Protein AF-A0A3S1C0T7-F1 (afdb_monomer)

Structure (mmCIF, N/CA/C/O backbone):
data_AF-A0A3S1C0T7-F1
#
_entry.id   AF-A0A3S1C0T7-F1
#
loop_
_atom_site.group_PDB
_atom_site.id
_atom_site.type_symbol
_atom_site.label_atom_id
_atom_site.label_alt_id
_atom_site.label_comp_id
_atom_site.label_asym_id
_atom_site.label_entity_id
_atom_site.label_seq_id
_atom_site.pdbx_PDB_ins_code
_atom_site.Cartn_x
_atom_site.Cartn_y
_atom_site.Cartn_z
_atom_site.occupancy
_atom_site.B_iso_or_equiv
_atom_site.auth_seq_id
_atom_site.auth_comp_id
_atom_site.auth_asym_id
_atom_site.auth_atom_id
_atom_site.pdbx_PDB_model_num
ATOM 1 N N . MET A 1 1 ? 44.130 -33.168 -12.718 1.00 41.44 1 MET A N 1
ATOM 2 C CA . MET A 1 1 ? 43.852 -31.751 -13.040 1.00 41.44 1 MET A CA 1
ATOM 3 C C . MET A 1 1 ? 42.397 -31.492 -12.692 1.00 41.44 1 MET A C 1
ATOM 5 O O . MET A 1 1 ? 41.517 -31.978 -13.387 1.00 41.44 1 MET A O 1
ATOM 9 N N . GLY A 1 2 ? 42.164 -30.914 -11.511 1.00 39.53 2 GLY A N 1
ATOM 10 C CA . GLY A 1 2 ? 40.842 -30.809 -10.890 1.00 39.53 2 GLY A CA 1
ATOM 11 C C . GLY A 1 2 ? 40.042 -29.630 -11.431 1.00 39.53 2 GLY A C 1
ATOM 12 O O . GLY A 1 2 ? 40.591 -28.553 -11.646 1.00 39.53 2 GLY A O 1
ATOM 13 N N . ALA A 1 3 ? 38.751 -29.868 -11.654 1.00 49.59 3 ALA A N 1
ATOM 14 C CA . ALA A 1 3 ? 37.772 -28.888 -12.090 1.00 49.59 3 ALA A CA 1
ATOM 15 C C . ALA A 1 3 ? 37.745 -27.674 -11.150 1.00 49.59 3 ALA A C 1
ATOM 17 O O . ALA A 1 3 ? 37.475 -27.807 -9.956 1.00 49.59 3 ALA A O 1
ATOM 18 N N . THR A 1 4 ? 37.997 -26.485 -11.693 1.00 49.28 4 THR A N 1
ATOM 19 C CA . THR A 1 4 ? 37.755 -25.222 -11.002 1.00 49.28 4 THR A CA 1
ATOM 20 C C . THR A 1 4 ? 36.251 -25.023 -10.858 1.00 49.28 4 THR A C 1
ATOM 22 O O . THR A 1 4 ? 35.506 -24.779 -11.807 1.00 49.28 4 THR A O 1
ATOM 25 N N . THR A 1 5 ? 35.807 -25.200 -9.623 1.00 51.31 5 THR A N 1
ATOM 26 C CA . THR A 1 5 ? 34.451 -25.034 -9.124 1.00 51.31 5 THR A CA 1
ATOM 27 C C . THR A 1 5 ? 33.877 -23.691 -9.580 1.00 51.31 5 THR A C 1
ATOM 29 O O . THR A 1 5 ? 34.398 -22.635 -9.226 1.00 51.31 5 THR A O 1
ATOM 32 N N . ARG A 1 6 ? 32.781 -23.717 -10.355 1.00 48.41 6 ARG A N 1
ATOM 33 C CA . ARG A 1 6 ? 31.934 -22.540 -10.614 1.00 48.41 6 ARG A CA 1
ATOM 34 C C . ARG A 1 6 ? 31.571 -21.925 -9.263 1.00 48.41 6 ARG A C 1
ATOM 36 O O . ARG A 1 6 ? 30.810 -22.529 -8.506 1.00 48.41 6 ARG A O 1
ATOM 43 N N . ASN A 1 7 ? 32.113 -20.747 -8.975 1.00 44.91 7 ASN A N 1
ATOM 44 C CA . ASN A 1 7 ? 31.736 -19.955 -7.815 1.00 44.91 7 ASN A CA 1
ATOM 45 C C . ASN A 1 7 ? 30.263 -19.560 -7.996 1.00 44.91 7 ASN A C 1
ATOM 47 O O . ASN A 1 7 ? 29.932 -18.652 -8.757 1.00 44.91 7 ASN A O 1
ATOM 51 N N . ARG A 1 8 ? 29.350 -20.336 -7.402 1.00 53.31 8 ARG A N 1
ATOM 52 C CA . ARG A 1 8 ? 27.945 -19.951 -7.293 1.00 53.31 8 ARG A CA 1
ATOM 53 C C . ARG A 1 8 ? 27.934 -18.801 -6.300 1.00 53.31 8 ARG A C 1
ATOM 55 O O . ARG A 1 8 ? 27.983 -19.056 -5.100 1.00 53.31 8 ARG A O 1
ATOM 62 N N . ASN A 1 9 ? 27.912 -17.565 -6.802 1.00 50.72 9 ASN A N 1
ATOM 63 C CA . ASN A 1 9 ? 27.577 -16.402 -5.989 1.00 50.72 9 ASN A CA 1
ATOM 64 C C . ASN A 1 9 ? 26.332 -16.777 -5.178 1.00 50.72 9 ASN A C 1
ATOM 66 O O . ASN A 1 9 ? 25.283 -17.095 -5.749 1.00 50.72 9 ASN A O 1
ATOM 70 N N . LYS A 1 10 ? 26.496 -16.874 -3.856 1.00 51.31 10 LYS A N 1
ATOM 71 C CA . LYS A 1 10 ? 25.383 -17.059 -2.934 1.00 51.31 10 LYS A CA 1
ATOM 72 C C . LYS A 1 10 ? 24.453 -15.877 -3.178 1.00 51.31 10 LYS A C 1
ATOM 74 O O . LYS A 1 10 ? 24.873 -14.742 -3.001 1.00 51.31 10 LYS A O 1
ATOM 79 N N . LYS A 1 11 ? 23.245 -16.154 -3.664 1.00 43.88 11 LYS A N 1
ATOM 80 C CA . LYS A 1 11 ? 22.201 -15.142 -3.799 1.00 43.88 11 LYS A CA 1
ATOM 81 C C . LYS A 1 11 ? 21.856 -14.668 -2.392 1.00 43.88 11 LYS A C 1
ATOM 83 O O . LYS A 1 11 ? 21.352 -15.470 -1.604 1.00 43.88 11 LYS A O 1
ATOM 88 N N . ASP A 1 12 ? 22.168 -13.420 -2.075 1.00 51.91 12 ASP A N 1
ATOM 89 C CA . ASP A 1 12 ? 21.721 -12.799 -0.831 1.00 51.91 12 ASP A CA 1
ATOM 90 C C . ASP A 1 12 ? 20.208 -12.526 -0.896 1.00 51.91 12 ASP A C 1
ATOM 92 O O . ASP A 1 12 ? 19.594 -12.515 -1.971 1.00 51.91 12 ASP A O 1
ATOM 96 N N . ILE A 1 13 ? 19.575 -12.323 0.265 1.00 52.06 13 ILE A N 1
ATOM 97 C CA . ILE A 1 13 ? 18.184 -11.855 0.337 1.00 52.06 13 ILE A CA 1
ATOM 98 C C . ILE A 1 13 ? 18.101 -10.536 -0.450 1.00 52.06 13 ILE A C 1
ATOM 100 O O . ILE A 1 13 ? 18.699 -9.541 -0.052 1.00 52.06 13 ILE A O 1
ATOM 104 N N . GLY A 1 14 ? 17.394 -10.549 -1.586 1.00 51.81 14 GLY A N 1
ATOM 105 C CA . GLY A 1 14 ? 17.320 -9.420 -2.526 1.00 51.81 14 GLY A CA 1
ATOM 106 C C . GLY A 1 14 ? 17.697 -9.747 -3.979 1.00 51.81 14 GLY A C 1
ATOM 107 O O . GLY A 1 14 ? 17.409 -8.947 -4.862 1.00 51.81 14 GLY A O 1
ATOM 108 N N . ASP A 1 15 ? 18.254 -10.929 -4.262 1.00 50.12 15 ASP A N 1
ATOM 109 C CA . ASP A 1 15 ? 18.688 -11.329 -5.620 1.00 50.12 15 ASP A CA 1
ATOM 110 C C . ASP A 1 15 ? 17.591 -11.981 -6.494 1.00 50.12 15 ASP A C 1
ATOM 112 O O . ASP A 1 15 ? 17.866 -12.660 -7.490 1.00 50.12 15 ASP A O 1
ATOM 116 N N . ALA A 1 16 ? 16.321 -11.791 -6.137 1.00 50.84 16 ALA A N 1
ATOM 117 C CA . ALA A 1 16 ? 15.180 -12.221 -6.937 1.00 50.84 16 ALA A CA 1
ATOM 118 C C . ALA A 1 16 ? 14.274 -11.021 -7.231 1.00 50.84 16 ALA A C 1
ATOM 120 O O . ALA A 1 16 ? 13.273 -10.804 -6.556 1.00 50.84 16 ALA A O 1
ATOM 121 N N . THR A 1 17 ? 14.594 -10.248 -8.268 1.00 57.75 17 THR A N 1
ATOM 122 C CA . THR A 1 17 ? 13.714 -9.192 -8.801 1.00 57.75 17 THR A CA 1
ATOM 123 C C . THR A 1 17 ? 12.601 -9.779 -9.679 1.00 57.75 17 THR A C 1
ATOM 125 O O . THR A 1 17 ? 12.308 -9.275 -10.757 1.00 57.75 17 THR A O 1
ATOM 128 N N . SER A 1 18 ? 11.977 -10.877 -9.245 1.00 60.59 18 SER A N 1
ATOM 129 C CA . SER A 1 18 ? 10.792 -11.417 -9.914 1.00 60.59 18 SER A CA 1
ATOM 130 C C . SER A 1 18 ? 9.556 -10.886 -9.204 1.00 60.59 18 SER A C 1
ATOM 132 O O . SER A 1 18 ? 9.049 -11.519 -8.279 1.00 60.59 18 SER A O 1
ATOM 134 N N . ILE A 1 19 ? 9.075 -9.717 -9.622 1.00 68.19 19 ILE A N 1
ATOM 135 C CA . ILE A 1 19 ? 7.745 -9.254 -9.221 1.00 68.19 19 ILE A CA 1
ATOM 136 C C . ILE A 1 19 ? 6.713 -9.842 -10.186 1.00 68.19 19 ILE A C 1
ATOM 138 O O . ILE A 1 19 ? 6.943 -9.904 -11.393 1.00 68.19 19 ILE A O 1
ATOM 142 N N . THR A 1 20 ? 5.578 -10.298 -9.663 1.00 72.62 20 THR A N 1
ATOM 143 C CA . THR A 1 20 ? 4.450 -10.705 -10.509 1.00 72.62 20 THR A CA 1
ATOM 144 C C . THR A 1 20 ? 3.550 -9.497 -10.698 1.00 72.62 20 THR A C 1
ATOM 146 O O . THR A 1 20 ? 2.997 -8.987 -9.727 1.00 72.62 20 THR A O 1
ATOM 149 N N . ILE A 1 21 ? 3.424 -9.034 -11.939 1.00 78.94 21 ILE A N 1
ATOM 150 C CA . ILE A 1 21 ? 2.563 -7.903 -12.289 1.00 78.94 21 ILE A CA 1
ATOM 151 C C . ILE A 1 21 ? 1.209 -8.476 -12.734 1.00 78.94 21 ILE A C 1
ATOM 153 O O . ILE A 1 21 ? 1.189 -9.349 -13.607 1.00 78.94 21 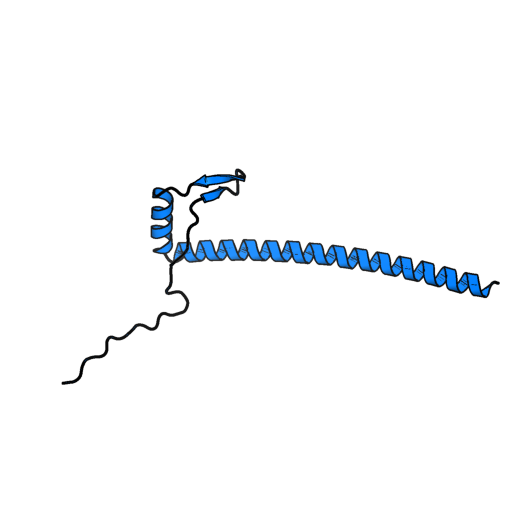ILE A O 1
ATOM 157 N N . PRO A 1 22 ? 0.083 -8.057 -12.130 1.00 83.06 22 PRO A N 1
ATOM 158 C CA . PRO A 1 22 ? -1.237 -8.519 -12.546 1.00 83.06 22 PRO A CA 1
ATOM 159 C C . PRO A 1 22 ? -1.563 -8.016 -13.959 1.00 83.06 22 PRO A C 1
ATOM 161 O O . PRO A 1 22 ? -0.989 -7.040 -14.429 1.00 83.06 22 PRO A O 1
ATOM 164 N N . ARG A 1 23 ? -2.505 -8.672 -14.646 1.00 85.31 23 ARG A N 1
ATOM 165 C CA . ARG A 1 23 ? -2.951 -8.229 -15.983 1.00 85.31 23 ARG A CA 1
ATOM 166 C C . ARG A 1 23 ? -3.742 -6.923 -15.947 1.00 85.31 23 ARG A C 1
ATOM 168 O O . ARG A 1 23 ? -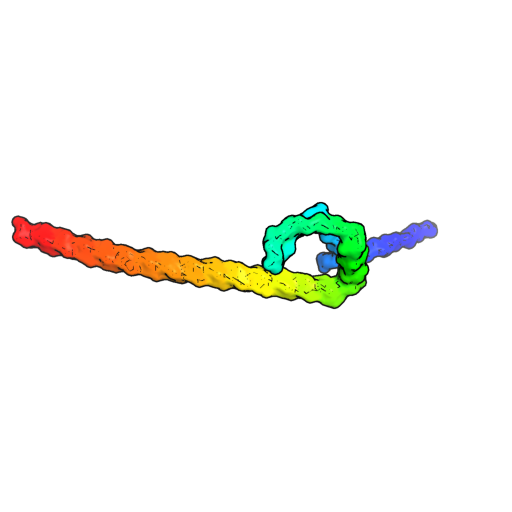3.787 -6.213 -16.940 1.00 85.31 23 ARG A O 1
ATOM 175 N N . GLU A 1 24 ? -4.340 -6.611 -14.806 1.00 91.44 24 GLU A N 1
ATOM 176 C CA . GLU A 1 24 ? -5.101 -5.391 -14.567 1.00 91.44 24 GLU A CA 1
ATOM 177 C C . GLU A 1 24 ? -4.728 -4.842 -13.191 1.00 91.44 24 GLU A C 1
ATOM 179 O O . GLU A 1 24 ? -4.474 -5.611 -12.258 1.00 91.44 24 GLU A O 1
ATOM 184 N N . TYR A 1 25 ? -4.721 -3.522 -13.053 1.00 86.88 25 TYR A N 1
ATOM 185 C CA . TYR A 1 25 ? -4.593 -2.841 -11.770 1.00 86.88 25 TYR A CA 1
ATOM 186 C C . TYR A 1 25 ? -5.762 -1.883 -11.574 1.00 86.88 25 TYR A C 1
ATOM 188 O O . TYR A 1 25 ? -6.388 -1.442 -12.534 1.00 86.88 25 TYR A O 1
ATOM 196 N N . GLN A 1 26 ? -6.073 -1.576 -10.319 1.00 89.38 26 GLN A N 1
ATOM 197 C CA . GLN A 1 26 ? -7.017 -0.516 -10.005 1.00 89.38 26 GLN A CA 1
ATOM 198 C C . GLN A 1 26 ? -6.247 0.797 -9.896 1.00 89.38 26 GLN A C 1
ATOM 200 O O . GLN A 1 26 ? -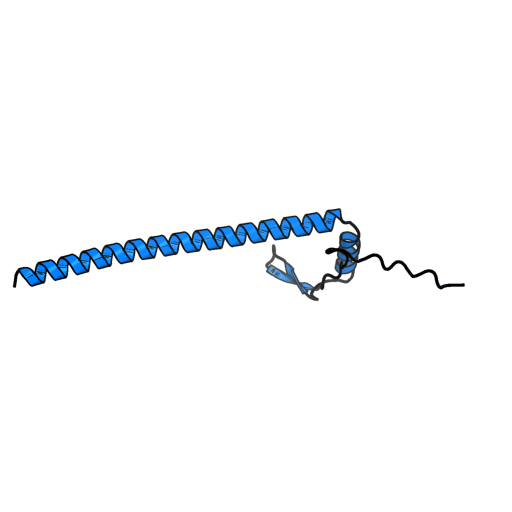5.322 0.902 -9.088 1.00 89.38 26 GLN A O 1
ATOM 205 N N . ASP A 1 27 ? -6.613 1.783 -10.706 1.00 83.62 27 ASP A N 1
ATOM 206 C CA . ASP A 1 27 ? -6.111 3.139 -10.546 1.00 83.62 27 ASP A CA 1
ATOM 207 C C . ASP A 1 27 ? -6.626 3.692 -9.216 1.00 83.62 27 ASP A C 1
ATOM 209 O O . ASP A 1 27 ? -7.829 3.728 -8.960 1.00 83.62 27 ASP A O 1
ATOM 213 N N . TRP A 1 28 ? -5.713 4.087 -8.333 1.00 78.25 28 TRP A N 1
ATOM 214 C CA . TRP A 1 28 ? -6.081 4.575 -7.007 1.00 78.25 28 TRP A CA 1
ATOM 215 C C . TRP A 1 28 ? -6.725 5.970 -7.040 1.00 78.25 28 TRP A C 1
ATOM 217 O O . TRP A 1 28 ? -7.438 6.338 -6.110 1.00 78.25 28 TRP A O 1
ATOM 227 N N . ILE A 1 29 ? -6.484 6.751 -8.096 1.00 82.50 29 ILE A N 1
ATOM 228 C CA . ILE A 1 29 ? 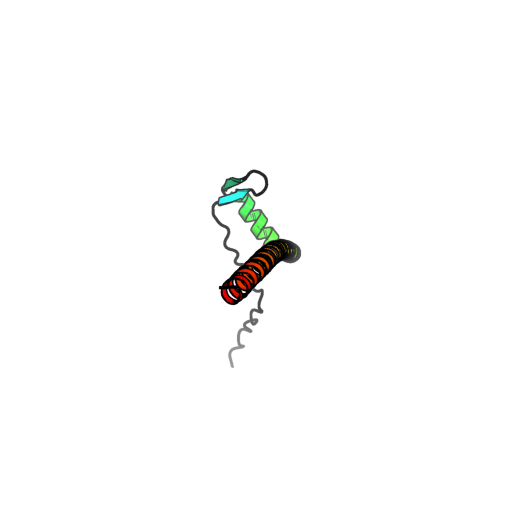-7.02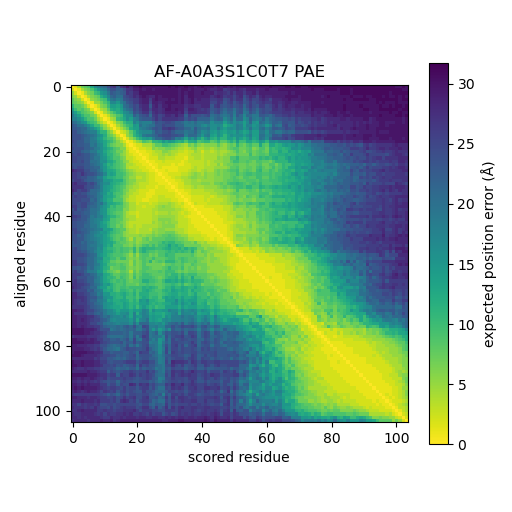4 8.102 -8.272 1.00 82.50 29 ILE A CA 1
ATOM 229 C C . ILE A 1 29 ? -8.435 8.029 -8.857 1.00 82.50 29 ILE A C 1
ATOM 231 O O . ILE A 1 29 ? -9.336 8.700 -8.359 1.00 82.50 29 ILE A O 1
ATOM 235 N N . THR A 1 30 ? -8.639 7.226 -9.905 1.00 88.50 30 THR A N 1
ATOM 236 C CA . THR A 1 30 ? -9.932 7.160 -10.615 1.00 88.50 30 THR A CA 1
ATOM 237 C C . THR A 1 30 ? -10.823 6.006 -10.155 1.00 88.50 30 THR A C 1
ATOM 239 O O . THR A 1 30 ? -12.029 6.024 -10.390 1.00 88.50 30 THR A O 1
ATOM 242 N N . GLY A 1 31 ? -10.257 4.999 -9.486 1.00 88.31 31 GLY A N 1
ATOM 243 C CA . GLY A 1 31 ? -10.950 3.780 -9.070 1.00 88.31 31 GLY A CA 1
ATOM 244 C C . GLY A 1 31 ? -11.192 2.778 -10.203 1.00 88.31 31 GLY A C 1
ATOM 245 O O . GLY A 1 31 ? -11.728 1.697 -9.941 1.00 88.31 31 GLY A O 1
ATOM 246 N N . GLU A 1 32 ? -10.805 3.107 -11.436 1.00 92.81 32 GLU A N 1
ATOM 247 C CA . GLU A 1 32 ? -11.035 2.282 -12.619 1.00 92.81 32 GLU A CA 1
ATOM 248 C C . GLU A 1 32 ? -10.066 1.100 -12.690 1.00 92.81 32 GLU A C 1
ATOM 250 O O . GLU A 1 32 ? -8.922 1.172 -12.240 1.00 92.81 32 GLU A O 1
ATOM 255 N N . LYS A 1 33 ? -10.519 -0.004 -13.291 1.00 92.06 33 LYS A N 1
ATOM 256 C CA . LYS A 1 33 ? -9.631 -1.111 -13.648 1.00 92.06 33 LYS A CA 1
ATOM 257 C C . LYS A 1 33 ? -8.964 -0.806 -14.979 1.00 92.06 33 LYS A C 1
ATOM 259 O O . LYS A 1 33 ? -9.643 -0.660 -15.992 1.00 92.06 33 LYS A O 1
ATOM 264 N N . ILE A 1 34 ? -7.642 -0.747 -14.964 1.00 91.25 34 ILE A N 1
ATOM 265 C CA . ILE A 1 34 ? -6.820 -0.466 -16.133 1.00 91.25 34 ILE A CA 1
ATOM 266 C C . ILE A 1 34 ? -6.017 -1.718 -16.475 1.00 91.25 34 ILE A C 1
ATOM 268 O O . ILE A 1 34 ? -5.367 -2.319 -15.617 1.00 91.25 34 ILE A O 1
ATOM 272 N N . GLU A 1 35 ? -6.055 -2.107 -17.746 1.00 92.56 35 GLU A N 1
ATOM 273 C CA . GLU A 1 35 ? -5.232 -3.192 -18.272 1.00 92.56 35 GLU A CA 1
ATOM 274 C C . GLU A 1 35 ? -3.753 -2.785 -18.301 1.00 92.56 35 GLU A C 1
ATOM 276 O O . GLU A 1 35 ? -3.378 -1.699 -18.756 1.00 92.56 35 GLU A O 1
ATOM 281 N N . VAL A 1 36 ? -2.890 -3.685 -17.838 1.00 88.38 36 VAL A N 1
ATOM 282 C CA . VAL A 1 36 ? -1.443 -3.499 -17.868 1.00 88.38 36 VAL A CA 1
ATOM 283 C C . VAL A 1 36 ? -0.941 -3.719 -19.292 1.00 88.38 36 VAL A C 1
ATOM 285 O O . VAL A 1 36 ? -0.772 -4.845 -19.758 1.00 88.38 36 VAL A O 1
ATOM 288 N N . ARG A 1 37 ? -0.675 -2.613 -19.989 1.00 89.62 37 ARG A N 1
ATOM 289 C CA . ARG A 1 37 ? -0.121 -2.626 -21.348 1.00 89.62 37 ARG A CA 1
ATOM 290 C C . ARG A 1 37 ? 1.355 -3.030 -21.347 1.00 89.62 37 ARG A C 1
ATOM 292 O O . ARG A 1 37 ? 2.087 -2.762 -20.395 1.00 89.62 37 ARG A O 1
ATOM 299 N N . ASN A 1 38 ? 1.823 -3.587 -22.464 1.00 85.38 38 ASN A N 1
ATOM 300 C CA . ASN A 1 38 ? 3.224 -3.998 -22.641 1.00 85.38 38 ASN A CA 1
ATOM 301 C C . ASN A 1 38 ? 4.234 -2.863 -22.395 1.00 85.38 38 ASN A C 1
ATOM 303 O O . ASN A 1 38 ? 5.313 -3.100 -21.859 1.00 85.38 38 ASN A O 1
ATOM 307 N N . GLU A 1 39 ? 3.876 -1.628 -22.742 1.00 85.06 39 GLU A N 1
ATOM 308 C CA . GLU A 1 39 ? 4.691 -0.432 -22.493 1.00 85.06 39 GLU A CA 1
ATOM 309 C C . GLU A 1 39 ? 4.931 -0.209 -20.993 1.00 85.06 39 GLU A C 1
ATOM 311 O O . GLU A 1 39 ? 6.047 0.087 -20.569 1.00 85.06 39 GLU A O 1
ATOM 316 N N . LEU A 1 40 ? 3.898 -0.424 -20.174 1.00 79.88 40 LEU A N 1
ATOM 317 C CA . LEU A 1 40 ? 3.981 -0.301 -18.722 1.00 79.88 40 LEU A CA 1
ATOM 318 C C . LEU A 1 40 ? 4.860 -1.403 -18.123 1.00 79.88 40 LEU A C 1
ATOM 320 O O . LEU A 1 40 ? 5.678 -1.129 -17.248 1.00 79.88 40 LEU A O 1
ATOM 324 N N . LEU A 1 41 ? 4.758 -2.632 -18.640 1.00 80.94 41 LEU A N 1
ATOM 325 C CA . LEU A 1 41 ? 5.634 -3.738 -18.239 1.00 80.94 41 LEU A CA 1
ATOM 326 C C . LEU A 1 41 ? 7.104 -3.442 -18.550 1.00 80.94 41 LEU A C 1
ATOM 328 O O . LEU A 1 41 ? 7.972 -3.725 -17.724 1.00 80.94 41 LEU A O 1
ATOM 332 N N . LEU A 1 42 ? 7.390 -2.859 -19.718 1.00 80.75 42 LEU A N 1
ATOM 333 C CA . LEU A 1 42 ? 8.747 -2.469 -20.096 1.00 80.75 42 LEU A CA 1
ATOM 334 C C . LEU A 1 42 ? 9.300 -1.410 -19.136 1.00 80.75 42 LEU A C 1
ATOM 336 O O . LEU A 1 42 ? 10.387 -1.596 -18.593 1.00 80.75 42 LEU A O 1
ATOM 340 N N . MET A 1 43 ? 8.524 -0.359 -18.853 1.00 77.50 43 MET A N 1
ATOM 341 C CA . MET A 1 43 ? 8.913 0.685 -17.899 1.00 77.50 43 MET A CA 1
ATOM 342 C C . MET A 1 43 ? 9.169 0.125 -16.497 1.00 77.50 43 MET A C 1
ATOM 344 O O . MET A 1 43 ? 10.137 0.512 -15.843 1.00 77.50 43 MET A O 1
ATOM 348 N N . ILE A 1 44 ? 8.343 -0.818 -16.039 1.00 77.00 44 ILE A N 1
ATOM 349 C CA . ILE A 1 44 ? 8.534 -1.469 -14.741 1.00 77.00 44 ILE A CA 1
ATOM 350 C C . ILE A 1 44 ? 9.813 -2.313 -14.743 1.00 77.00 44 ILE A C 1
ATOM 352 O O . ILE A 1 44 ? 10.599 -2.218 -13.804 1.00 77.00 44 ILE A O 1
ATOM 356 N N . ASN A 1 45 ? 10.076 -3.085 -15.797 1.00 75.50 45 ASN A N 1
ATOM 357 C CA . ASN A 1 45 ? 11.305 -3.873 -15.908 1.00 75.50 45 ASN A CA 1
ATOM 358 C C . ASN A 1 45 ? 12.563 -2.990 -15.909 1.00 75.50 45 ASN A C 1
ATOM 360 O O . ASN A 1 45 ? 13.535 -3.292 -15.213 1.00 75.50 45 ASN A O 1
ATOM 364 N N . GLU A 1 46 ? 12.539 -1.868 -16.630 1.00 75.56 46 GLU A N 1
ATOM 365 C CA . GLU A 1 46 ? 13.627 -0.886 -16.613 1.00 75.56 46 GLU A CA 1
ATOM 366 C C . GLU A 1 46 ? 13.796 -0.230 -15.236 1.00 75.56 46 GLU A C 1
ATOM 368 O O . GLU A 1 46 ? 14.923 0.004 -14.785 1.00 75.56 46 GLU A O 1
ATOM 373 N N . ALA A 1 47 ? 12.688 0.043 -14.541 1.00 72.75 47 ALA A N 1
ATOM 374 C CA . ALA A 1 47 ? 12.707 0.599 -13.196 1.00 72.75 47 ALA A CA 1
ATOM 375 C C . ALA A 1 47 ? 13.266 -0.397 -12.169 1.00 72.75 47 ALA A C 1
ATOM 377 O O . ALA A 1 47 ? 14.074 -0.008 -11.329 1.00 72.75 47 ALA A O 1
ATOM 378 N N . LEU A 1 48 ? 12.923 -1.684 -12.266 1.00 69.62 48 LEU A N 1
ATOM 379 C CA . LEU A 1 48 ? 13.466 -2.744 -11.407 1.00 69.62 48 LEU A CA 1
ATOM 380 C C . LEU A 1 48 ? 14.969 -2.958 -11.610 1.00 69.62 48 LEU A C 1
ATOM 382 O O . LEU A 1 48 ? 15.676 -3.295 -10.660 1.00 69.62 48 LEU A O 1
ATOM 386 N N . GLY A 1 49 ? 15.477 -2.720 -12.824 1.00 69.06 49 GLY A N 1
ATOM 387 C CA . GLY A 1 49 ? 16.916 -2.708 -13.101 1.00 69.06 49 GLY A CA 1
ATOM 388 C C . GLY A 1 49 ? 17.665 -1.574 -12.386 1.00 69.06 49 GLY A C 1
ATOM 389 O O . GLY A 1 49 ? 18.877 -1.655 -12.178 1.00 69.06 49 GLY A O 1
ATOM 390 N N . LYS A 1 50 ? 16.953 -0.526 -11.957 1.00 73.12 50 LYS A N 1
ATOM 391 C CA . LYS A 1 50 ? 17.498 0.623 -11.228 1.00 73.12 50 LYS A CA 1
ATOM 392 C C . LYS A 1 50 ? 17.156 0.497 -9.744 1.00 73.12 50 LYS A C 1
ATOM 394 O O . LYS A 1 50 ? 16.076 0.880 -9.301 1.00 73.12 50 LYS A O 1
ATOM 399 N N . ARG A 1 51 ? 18.124 0.035 -8.942 1.00 66.75 51 ARG A N 1
ATOM 400 C CA . ARG A 1 51 ? 17.971 -0.179 -7.484 1.00 66.75 51 ARG A CA 1
ATOM 401 C C . ARG A 1 51 ? 17.292 0.986 -6.745 1.00 66.75 51 ARG A C 1
ATOM 403 O O . ARG A 1 51 ? 16.486 0.742 -5.856 1.00 66.75 51 ARG A O 1
ATOM 410 N N . GLY A 1 52 ? 17.558 2.237 -7.132 1.00 67.00 52 GLY A N 1
ATOM 411 C CA . GLY A 1 52 ? 16.933 3.419 -6.520 1.00 67.00 52 GLY A CA 1
ATOM 412 C C . GLY A 1 52 ? 15.400 3.443 -6.598 1.00 67.00 52 GLY A C 1
ATOM 413 O O . GLY A 1 52 ? 14.752 3.829 -5.629 1.00 67.00 52 GLY A O 1
ATOM 414 N N . PHE A 1 53 ? 14.802 2.973 -7.697 1.00 70.00 53 PHE A N 1
ATOM 415 C CA . PHE A 1 53 ? 13.341 2.920 -7.822 1.00 70.00 53 PHE A CA 1
ATOM 416 C C . PHE A 1 53 ? 12.726 1.789 -7.007 1.00 70.00 53 PHE A C 1
ATOM 418 O O . PHE A 1 53 ? 11.654 1.970 -6.438 1.00 70.00 53 PHE A O 1
ATOM 425 N N . VAL A 1 54 ? 13.429 0.662 -6.869 1.00 69.75 54 VAL A N 1
ATOM 426 C CA . VAL A 1 54 ? 13.015 -0.413 -5.957 1.00 69.75 54 VAL A CA 1
ATOM 427 C C . VAL A 1 54 ? 12.937 0.117 -4.525 1.00 69.75 54 VAL A C 1
ATOM 429 O O . VAL A 1 54 ? 11.927 -0.084 -3.859 1.00 69.75 54 VAL A O 1
ATOM 432 N N . HIS A 1 55 ? 13.949 0.863 -4.069 1.00 73.38 55 HIS A N 1
ATOM 433 C CA . HIS A 1 55 ? 13.912 1.494 -2.747 1.00 73.38 55 HIS A CA 1
ATOM 434 C C . HIS A 1 55 ? 12.748 2.480 -2.598 1.00 73.38 55 HIS A C 1
ATOM 436 O O . HIS A 1 55 ? 12.086 2.462 -1.568 1.00 73.38 55 HIS A O 1
ATOM 442 N N . LEU A 1 56 ? 12.448 3.286 -3.622 1.00 73.62 56 LEU A N 1
ATOM 443 C CA . LEU A 1 56 ? 11.317 4.220 -3.592 1.00 73.62 56 LEU A CA 1
ATOM 444 C C . LEU A 1 56 ? 9.973 3.490 -3.453 1.00 73.62 56 LEU A C 1
ATOM 446 O O . LEU A 1 56 ? 9.152 3.877 -2.623 1.00 73.62 56 LEU A O 1
ATOM 450 N N . VAL A 1 57 ? 9.768 2.408 -4.210 1.00 74.31 57 VAL A N 1
ATOM 451 C CA . VAL A 1 57 ? 8.570 1.561 -4.095 1.00 74.31 57 VAL A CA 1
ATOM 452 C C . VAL A 1 57 ? 8.463 0.961 -2.692 1.00 74.31 57 VAL A C 1
ATOM 454 O O . VAL A 1 57 ? 7.399 1.026 -2.083 1.00 74.31 57 VAL A O 1
ATOM 457 N N . MET A 1 58 ? 9.564 0.436 -2.146 1.00 71.56 58 MET A N 1
ATOM 458 C CA . MET A 1 58 ? 9.591 -0.129 -0.790 1.00 71.56 58 MET A CA 1
ATOM 459 C C . MET A 1 58 ? 9.274 0.925 0.279 1.00 71.56 58 MET A C 1
ATOM 461 O O . MET A 1 58 ? 8.500 0.648 1.193 1.00 71.56 58 MET A O 1
ATOM 465 N N . THR A 1 59 ? 9.800 2.146 0.143 1.00 76.19 59 THR A N 1
ATOM 466 C CA . THR A 1 59 ? 9.456 3.274 1.023 1.00 76.19 59 THR A CA 1
ATOM 467 C C . THR A 1 59 ? 7.965 3.591 0.953 1.00 76.19 59 THR A C 1
ATOM 469 O O . THR A 1 59 ? 7.322 3.717 1.992 1.00 76.19 59 THR A O 1
ATOM 472 N N . GLY A 1 60 ? 7.388 3.654 -0.251 1.00 75.31 60 GLY A N 1
ATOM 473 C CA . GLY A 1 60 ? 5.952 3.878 -0.428 1.00 75.31 60 GLY A CA 1
ATOM 474 C C . GLY A 1 60 ? 5.098 2.801 0.245 1.00 75.31 60 GLY A C 1
ATOM 475 O O . GLY A 1 60 ? 4.155 3.126 0.964 1.00 75.31 60 GLY A O 1
ATOM 476 N N . ILE A 1 61 ? 5.463 1.524 0.087 1.00 77.56 61 ILE A N 1
ATOM 477 C CA . ILE A 1 61 ? 4.789 0.403 0.765 1.00 77.56 61 ILE A CA 1
ATOM 478 C C . ILE A 1 61 ? 4.866 0.566 2.289 1.00 77.56 61 ILE A C 1
ATOM 480 O O . ILE A 1 61 ? 3.843 0.433 2.959 1.00 77.56 61 ILE A O 1
ATOM 484 N N . SER A 1 62 ? 6.040 0.908 2.832 1.00 74.31 62 SER A N 1
ATOM 485 C CA . SER A 1 62 ? 6.224 1.126 4.274 1.00 74.31 62 SER A CA 1
ATOM 486 C C . SER A 1 62 ? 5.328 2.248 4.806 1.00 74.31 62 SER A C 1
ATOM 488 O O . SER A 1 62 ? 4.724 2.093 5.864 1.00 74.31 62 SER A O 1
ATOM 490 N N . MET A 1 63 ? 5.194 3.354 4.067 1.00 74.25 63 MET A N 1
ATOM 491 C CA . MET A 1 63 ? 4.326 4.473 4.456 1.00 74.25 63 MET A CA 1
ATOM 492 C C . MET A 1 63 ? 2.837 4.097 4.436 1.00 74.25 63 MET A 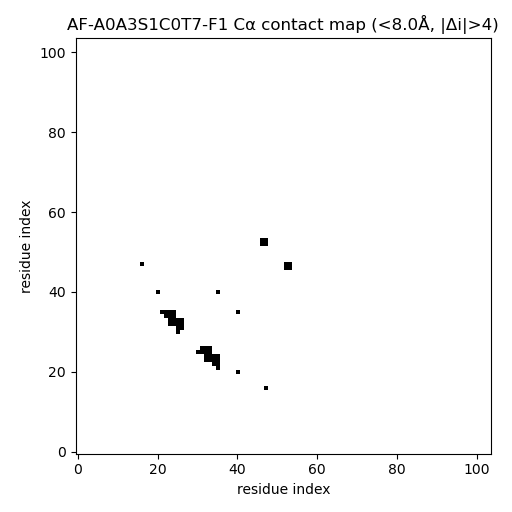C 1
ATOM 494 O O . MET A 1 63 ? 2.062 4.555 5.279 1.00 74.25 63 MET A O 1
ATOM 498 N N . VAL A 1 64 ? 2.410 3.269 3.476 1.00 76.31 64 VAL A N 1
ATOM 499 C CA . VAL A 1 64 ? 1.029 2.760 3.425 1.00 76.31 64 VAL A CA 1
ATOM 500 C C . VAL A 1 64 ? 0.767 1.798 4.583 1.00 76.31 64 VAL A C 1
ATOM 502 O O . VAL A 1 64 ? -0.293 1.861 5.205 1.00 76.31 64 VAL A O 1
ATOM 505 N N . GLU A 1 65 ? 1.722 0.922 4.895 1.00 76.0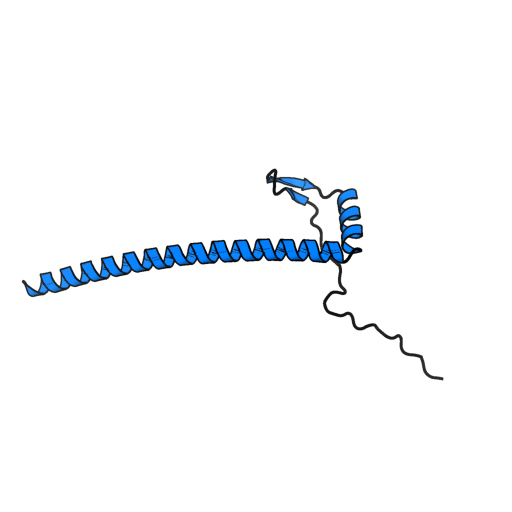6 65 GLU A N 1
ATOM 506 C CA . GLU A 1 65 ? 1.603 -0.018 6.009 1.00 76.06 65 GLU A CA 1
ATOM 507 C C . GLU A 1 65 ? 1.506 0.710 7.357 1.00 76.06 65 GLU A C 1
ATOM 509 O O . GLU A 1 65 ? 0.651 0.370 8.177 1.00 76.06 65 GLU A O 1
ATOM 514 N N . GLU A 1 66 ? 2.331 1.737 7.567 1.00 74.44 66 GLU A N 1
ATOM 515 C CA . GLU A 1 66 ? 2.299 2.586 8.760 1.00 74.44 66 GLU A CA 1
ATOM 516 C C . GLU A 1 66 ? 0.936 3.273 8.919 1.00 74.44 66 GLU A C 1
ATOM 518 O O . GLU A 1 66 ? 0.283 3.101 9.947 1.00 74.44 66 GLU A O 1
ATOM 523 N N . ASN A 1 67 ? 0.417 3.901 7.859 1.00 73.06 67 ASN A N 1
ATOM 524 C CA . ASN A 1 67 ? -0.924 4.495 7.881 1.00 73.06 67 ASN A CA 1
ATOM 525 C C . ASN A 1 67 ? -2.026 3.475 8.210 1.00 73.06 67 ASN A C 1
ATOM 527 O O . ASN A 1 67 ? -2.949 3.767 8.971 1.00 73.06 67 ASN A O 1
ATOM 531 N N . GLN A 1 68 ? -1.959 2.258 7.660 1.00 72.25 68 GLN A N 1
ATOM 532 C CA . GLN A 1 68 ? -2.943 1.220 7.979 1.00 72.25 68 GLN A CA 1
ATOM 533 C C . GLN A 1 68 ? -2.852 0.756 9.436 1.00 72.25 68 GLN A C 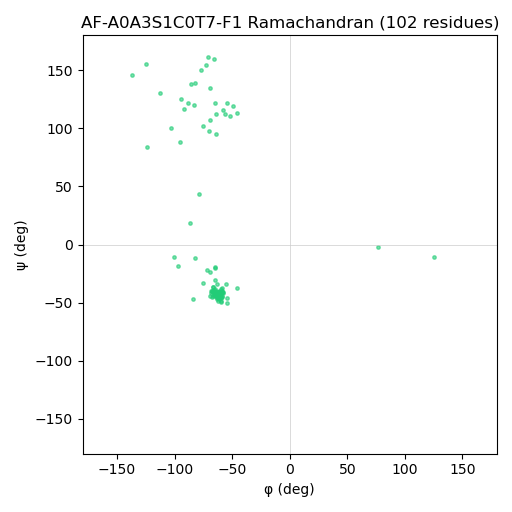1
ATOM 535 O O . GLN A 1 68 ? -3.884 0.456 10.047 1.00 72.25 68 GLN A O 1
ATOM 540 N N . ARG A 1 69 ? -1.641 0.683 10.000 1.00 74.44 69 ARG A N 1
ATOM 541 C CA . ARG A 1 69 ? -1.433 0.377 11.421 1.00 74.44 69 ARG A CA 1
ATOM 542 C C . ARG A 1 69 ? -2.004 1.483 12.301 1.00 74.44 69 ARG A C 1
ATOM 544 O O . ARG A 1 69 ? -2.730 1.163 13.238 1.00 74.44 69 ARG A O 1
ATOM 551 N N . ASP A 1 70 ? -1.780 2.745 11.956 1.00 69.75 70 ASP A N 1
ATOM 552 C CA . ASP A 1 70 ? -2.311 3.889 12.701 1.00 69.75 70 ASP A CA 1
ATOM 553 C C . ASP A 1 70 ? -3.841 3.924 12.687 1.00 69.75 70 ASP A C 1
ATOM 555 O O . ASP A 1 70 ? -4.466 4.045 13.742 1.00 69.75 70 ASP A O 1
ATOM 559 N N . ILE A 1 71 ? -4.469 3.694 11.528 1.00 70.94 71 ILE A N 1
ATOM 560 C CA . ILE A 1 71 ? -5.933 3.585 11.412 1.00 70.94 71 ILE A CA 1
ATOM 561 C C . ILE A 1 71 ? -6.469 2.430 12.271 1.00 70.94 71 ILE A C 1
ATOM 563 O O . ILE A 1 71 ? -7.482 2.576 12.960 1.00 70.94 71 ILE A O 1
ATOM 567 N N . ARG A 1 72 ? -5.806 1.265 12.258 1.00 67.56 72 ARG A N 1
ATOM 568 C CA . ARG A 1 72 ? -6.202 0.122 13.100 1.00 67.56 72 ARG A CA 1
ATOM 569 C C . ARG A 1 72 ? -6.060 0.442 14.585 1.00 67.56 72 ARG A C 1
ATOM 571 O O . ARG A 1 72 ? -6.988 0.162 15.340 1.00 67.56 72 ARG A O 1
ATOM 578 N N . ASN A 1 73 ? -4.950 1.047 14.995 1.00 69.50 73 ASN A N 1
ATOM 579 C CA . ASN A 1 73 ? -4.685 1.403 16.387 1.00 69.50 73 ASN A CA 1
ATOM 580 C C . ASN A 1 73 ? -5.674 2.458 16.897 1.00 69.50 73 ASN A C 1
ATOM 582 O O . ASN A 1 73 ? -6.207 2.315 17.997 1.00 69.50 73 ASN A O 1
ATOM 586 N N . HIS A 1 74 ? -6.000 3.457 16.074 1.00 68.38 74 HIS A N 1
ATOM 587 C CA . HIS A 1 74 ? -7.017 4.457 16.390 1.00 68.38 74 HIS A CA 1
ATOM 588 C C . HIS A 1 74 ? -8.400 3.812 16.570 1.00 68.38 74 HIS A C 1
ATOM 590 O O . HIS A 1 74 ? -9.074 4.043 17.573 1.00 68.38 74 HIS A O 1
ATOM 596 N N . ASN A 1 75 ? -8.793 2.916 15.657 1.00 67.88 75 ASN A N 1
ATOM 597 C CA . ASN A 1 75 ? -10.055 2.175 15.752 1.00 67.88 75 ASN A CA 1
ATOM 598 C C . ASN A 1 75 ? -10.133 1.258 16.987 1.00 67.88 75 ASN A C 1
ATOM 600 O O . ASN A 1 75 ? -11.216 1.071 17.545 1.00 67.88 75 ASN A O 1
ATOM 604 N N . ILE A 1 76 ? -9.012 0.675 17.423 1.00 71.75 76 ILE A N 1
ATOM 605 C CA . ILE A 1 76 ? -8.947 -0.115 18.661 1.00 71.75 76 ILE A CA 1
ATOM 606 C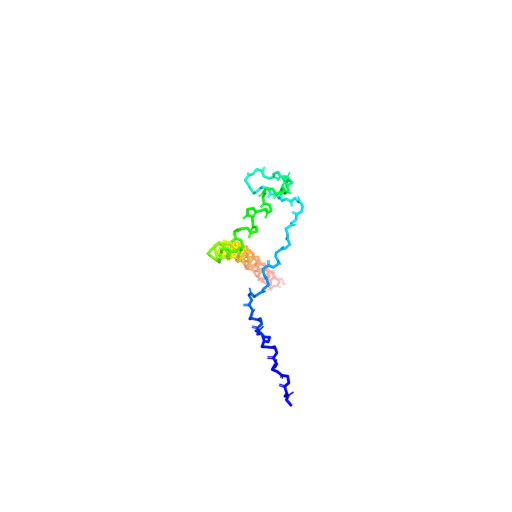 C . ILE A 1 76 ? -9.110 0.795 19.883 1.00 71.75 76 ILE A C 1
ATOM 608 O O . ILE A 1 76 ? -9.899 0.465 20.766 1.00 71.75 76 ILE A O 1
ATOM 612 N N . GLY A 1 77 ? -8.436 1.950 19.910 1.00 76.44 77 GLY A N 1
ATOM 613 C CA . GLY A 1 77 ? -8.553 2.931 20.994 1.00 76.44 77 GLY A CA 1
ATOM 614 C C . GLY A 1 77 ? -10.001 3.359 21.247 1.00 76.44 77 GLY A C 1
ATOM 615 O O . GLY A 1 77 ? -10.495 3.220 22.365 1.00 76.44 77 GLY A O 1
ATOM 616 N N . HIS A 1 78 ? -10.721 3.751 20.190 1.00 71.56 78 HIS A N 1
ATOM 617 C CA . HIS A 1 78 ? -12.144 4.121 20.275 1.00 71.56 78 HIS A CA 1
ATOM 618 C C . HIS A 1 78 ? -13.030 2.988 20.806 1.00 71.56 78 HIS A C 1
ATOM 620 O O . HIS A 1 78 ? -13.927 3.217 21.617 1.00 71.56 78 HIS A O 1
ATOM 626 N N . LYS A 1 79 ? -12.779 1.740 20.391 1.00 73.88 79 LYS A N 1
ATOM 627 C CA . LYS A 1 79 ? -13.535 0.581 20.895 1.00 73.88 79 LYS A CA 1
ATOM 628 C C . LYS A 1 79 ? -13.279 0.323 22.379 1.00 73.88 79 LYS A C 1
ATOM 630 O O . LYS A 1 79 ? -14.225 0.025 23.105 1.00 73.88 79 LYS A O 1
ATOM 635 N N . VAL A 1 80 ? -12.034 0.440 22.840 1.00 82.81 80 VAL A N 1
ATOM 636 C CA . VAL A 1 80 ? -11.685 0.266 24.262 1.00 82.81 80 VAL A CA 1
ATOM 637 C C . VAL A 1 80 ? -12.342 1.347 25.121 1.00 82.81 80 VAL A C 1
ATOM 639 O O . VAL A 1 80 ? -12.869 1.041 26.193 1.00 82.81 80 VAL A O 1
ATOM 642 N N . GLU A 1 81 ? -12.386 2.588 24.637 1.00 82.38 81 GLU A N 1
ATOM 643 C CA . GLU A 1 81 ? -13.066 3.691 25.318 1.00 82.38 81 GLU A CA 1
ATOM 644 C C . GLU A 1 81 ? -14.580 3.443 25.432 1.00 82.38 81 GLU A C 1
ATOM 646 O O . GLU A 1 81 ? -15.148 3.519 26.524 1.00 82.38 81 GLU A O 1
ATOM 651 N N . GLN A 1 82 ? -15.236 3.030 24.341 1.00 77.81 82 GLN A N 1
ATOM 652 C CA . GLN A 1 82 ? -16.664 2.689 24.355 1.00 77.81 82 GLN A CA 1
ATOM 653 C C . GLN A 1 82 ? -16.999 1.523 25.297 1.00 77.81 82 GLN A C 1
ATOM 655 O O . GLN A 1 82 ? -18.019 1.559 25.997 1.00 77.81 82 GLN A O 1
ATOM 660 N N . VAL A 1 83 ? -16.147 0.495 25.344 1.00 87.06 83 VAL A N 1
ATOM 661 C CA . VAL A 1 83 ? -16.306 -0.627 26.280 1.00 87.06 83 VAL A CA 1
ATOM 662 C C . VAL A 1 83 ? -16.134 -0.151 27.721 1.00 87.06 83 VAL A C 1
ATOM 664 O O . VAL A 1 83 ? -16.970 -0.479 28.559 1.00 87.06 83 VAL A O 1
ATOM 667 N N . SER A 1 84 ? -15.134 0.685 28.005 1.00 88.75 84 SER A N 1
ATOM 668 C CA . SER A 1 84 ? -14.899 1.246 29.345 1.00 88.75 84 SER A CA 1
ATOM 669 C C . SER A 1 84 ? -16.106 2.037 29.861 1.00 88.75 84 SER A C 1
ATOM 671 O O . SER A 1 84 ? -16.557 1.825 30.986 1.00 88.75 84 SER A O 1
ATOM 673 N N . ILE A 1 85 ? -16.703 2.883 29.013 1.00 89.06 85 ILE A N 1
ATOM 674 C CA . ILE A 1 85 ? -17.925 3.635 29.347 1.00 89.06 85 ILE A CA 1
ATOM 675 C C . ILE A 1 85 ? -19.101 2.688 29.619 1.00 89.06 85 ILE A C 1
ATOM 677 O O . ILE A 1 85 ? -19.890 2.909 30.540 1.00 89.06 85 ILE A O 1
ATOM 681 N N . SER A 1 86 ? -19.237 1.632 28.817 1.00 85.38 86 SER A N 1
ATOM 682 C CA . SER A 1 86 ? -20.316 0.653 28.971 1.00 85.38 86 SER A CA 1
ATOM 683 C C . SER A 1 86 ? -20.183 -0.132 30.278 1.00 85.38 86 SER A C 1
ATOM 685 O O . SER A 1 86 ? -21.175 -0.309 30.984 1.00 85.38 86 SER A O 1
ATOM 687 N N . VAL A 1 87 ? -18.962 -0.530 30.647 1.00 92.75 87 VAL A N 1
ATOM 688 C CA . VAL A 1 87 ? -18.668 -1.199 31.924 1.00 92.75 87 VAL A CA 1
ATOM 689 C C . VAL A 1 87 ? -19.011 -0.292 33.108 1.00 92.75 87 VAL A C 1
ATOM 691 O O . VAL A 1 87 ? -19.740 -0.724 33.998 1.00 92.75 87 VAL A O 1
ATOM 694 N N . ALA A 1 88 ? -18.605 0.982 33.087 1.00 90.62 88 ALA A N 1
ATOM 695 C CA . ALA A 1 88 ? -18.917 1.930 34.163 1.00 90.62 88 ALA A CA 1
ATOM 696 C C . ALA A 1 88 ? -20.436 2.123 34.372 1.00 90.62 88 ALA A C 1
ATOM 698 O O . ALA A 1 88 ? -20.930 2.212 35.502 1.00 90.62 88 ALA A O 1
ATOM 699 N N . LYS A 1 89 ? -21.210 2.141 33.278 1.00 89.00 89 LYS A N 1
ATOM 700 C CA . LYS A 1 89 ? -22.680 2.194 33.339 1.00 89.00 89 LYS A CA 1
ATOM 701 C C . LYS A 1 89 ? -23.268 0.932 33.971 1.00 89.00 89 LYS A C 1
ATOM 703 O O . LYS A 1 89 ? -24.158 1.040 34.813 1.00 89.00 89 LYS A O 1
ATOM 708 N N . ILE A 1 90 ? -22.763 -0.246 33.600 1.00 92.25 90 ILE A N 1
ATOM 709 C CA . ILE A 1 90 ? -23.200 -1.528 34.175 1.00 92.25 90 ILE A CA 1
ATOM 710 C C . ILE A 1 90 ? -22.906 -1.572 35.677 1.00 92.25 90 ILE A C 1
ATOM 712 O O . ILE A 1 90 ? -23.794 -1.917 36.451 1.00 92.25 90 ILE A O 1
ATOM 716 N N . GLU A 1 91 ? -21.709 -1.172 36.110 1.00 92.25 91 GLU A N 1
ATOM 717 C CA . GLU A 1 91 ? -21.353 -1.127 37.536 1.00 92.25 91 GLU A CA 1
ATOM 718 C C . GLU A 1 91 ? -22.301 -0.234 38.341 1.00 92.25 91 GLU A C 1
ATOM 720 O O . GLU A 1 91 ? -22.735 -0.607 39.433 1.00 92.25 91 GLU A O 1
ATOM 725 N N . THR A 1 92 ? -22.665 0.922 37.785 1.00 91.12 92 THR A N 1
ATOM 726 C CA . THR A 1 92 ? -23.609 1.853 38.417 1.00 91.12 92 THR A CA 1
ATOM 727 C C . THR A 1 92 ? -24.992 1.220 38.583 1.00 91.12 92 THR A C 1
ATOM 729 O O . THR A 1 92 ? -25.581 1.289 39.661 1.00 91.12 92 THR A O 1
ATOM 732 N N . LEU A 1 93 ? -25.495 0.546 37.544 1.00 91.00 93 LEU A N 1
ATOM 733 C CA . LEU A 1 93 ? -26.781 -0.155 37.591 1.00 91.00 93 LEU A CA 1
ATOM 734 C C . LEU A 1 93 ? -26.773 -1.302 38.608 1.00 91.00 93 LEU A C 1
ATOM 736 O O . LEU A 1 93 ? -27.707 -1.436 39.396 1.00 91.00 93 LEU A O 1
ATOM 740 N N . VAL A 1 94 ? -25.707 -2.108 38.627 1.00 92.19 94 VAL A N 1
ATOM 741 C CA . VAL A 1 94 ? -25.555 -3.222 39.575 1.00 92.19 94 VAL A CA 1
ATOM 742 C C . VAL A 1 94 ? -25.518 -2.715 41.017 1.00 92.19 94 VAL A C 1
ATOM 744 O O . VAL A 1 94 ? -26.174 -3.299 41.881 1.00 92.19 94 VAL A O 1
ATOM 747 N N . ARG A 1 95 ? -24.810 -1.610 41.286 1.00 89.94 95 ARG A N 1
ATOM 748 C CA . ARG A 1 95 ? -24.811 -0.965 42.609 1.00 89.94 95 ARG A CA 1
ATOM 749 C C . ARG A 1 95 ? -26.211 -0.517 43.021 1.00 89.94 95 ARG A C 1
ATOM 751 O O . ARG A 1 95 ? -26.639 -0.869 44.115 1.00 89.94 95 ARG A O 1
ATOM 758 N N . GLY A 1 96 ? -26.937 0.171 42.139 1.00 87.38 96 GLY A N 1
ATOM 759 C CA . GLY A 1 96 ? -28.307 0.613 42.418 1.00 87.38 96 GLY A CA 1
ATOM 760 C C . GLY A 1 96 ? -29.259 -0.547 42.733 1.00 87.38 96 GLY A C 1
ATOM 761 O O . GLY A 1 96 ? -30.040 -0.466 43.677 1.00 87.38 96 GLY A O 1
ATOM 762 N N . LEU A 1 97 ? -29.152 -1.667 42.008 1.00 87.75 97 LEU A N 1
ATOM 763 C CA . LEU A 1 97 ? -29.942 -2.874 42.284 1.00 87.75 97 LEU A CA 1
ATOM 764 C C . LEU A 1 97 ? -29.595 -3.512 43.637 1.00 87.75 97 LEU A C 1
ATOM 766 O O . LEU A 1 97 ? -30.481 -3.990 44.344 1.00 87.75 97 LEU A O 1
ATOM 770 N N . TYR A 1 98 ? -28.312 -3.532 44.005 1.00 87.12 98 TYR A N 1
ATOM 771 C CA . TYR A 1 98 ? -27.872 -4.078 45.287 1.00 87.12 98 TYR A CA 1
ATOM 772 C C . TYR A 1 98 ? -28.347 -3.232 46.473 1.00 87.12 98 TYR A C 1
ATOM 774 O O . TYR A 1 98 ? -28.748 -3.782 47.498 1.00 87.12 98 TYR A O 1
ATOM 782 N N . GLU A 1 99 ? -28.318 -1.907 46.334 1.00 86.94 99 GLU A N 1
ATOM 783 C CA . GLU A 1 99 ? -28.839 -0.986 47.344 1.00 86.94 99 GLU A CA 1
ATOM 784 C C . GLU A 1 99 ? -30.358 -1.093 47.470 1.00 86.94 99 GLU A C 1
ATOM 786 O O . GLU A 1 99 ? -30.845 -1.248 48.585 1.00 86.94 99 GLU A O 1
ATOM 791 N N . ALA A 1 100 ? -31.094 -1.137 46.354 1.00 78.94 100 ALA A N 1
ATOM 792 C CA . ALA A 1 100 ? -32.546 -1.319 46.367 1.00 78.94 100 ALA A CA 1
ATOM 793 C C . ALA A 1 100 ? -32.953 -2.580 47.148 1.00 78.94 100 ALA A C 1
ATOM 795 O O . ALA A 1 100 ? -33.788 -2.502 48.045 1.00 78.94 100 ALA A O 1
ATOM 796 N N . LYS A 1 101 ? -32.271 -3.709 46.905 1.00 78.94 101 LYS A N 1
ATOM 797 C CA . LYS A 1 101 ? -32.532 -4.993 47.577 1.00 78.94 101 LYS A CA 1
ATOM 798 C C . LYS A 1 101 ? -32.250 -4.991 49.089 1.00 78.94 101 LYS A C 1
ATOM 800 O O . LYS A 1 101 ? -32.719 -5.879 49.785 1.00 78.94 101 LYS A O 1
ATOM 805 N N . LYS A 1 102 ? -31.456 -4.052 49.614 1.00 72.31 102 LYS A N 1
ATOM 806 C CA . LYS A 1 102 ? -31.217 -3.924 51.066 1.00 72.31 102 LYS A CA 1
ATOM 807 C C . LYS A 1 102 ? -32.320 -3.160 51.800 1.00 72.31 102 LYS A C 1
ATOM 809 O O . LYS A 1 102 ? -32.292 -3.118 53.027 1.00 72.31 102 LYS A O 1
ATOM 814 N N . THR A 1 103 ? -33.206 -2.504 51.057 1.00 64.00 103 THR A N 1
ATOM 815 C CA . THR A 1 103 ? -34.264 -1.636 51.594 1.00 64.00 103 THR A CA 1
ATOM 816 C C . THR A 1 103 ? -35.634 -2.319 51.644 1.00 64.00 103 THR A C 1
ATOM 818 O O . THR A 1 103 ? -36.530 -1.765 52.275 1.00 64.00 103 THR A O 1
ATOM 821 N N . ASP A 1 104 ? -35.766 -3.496 51.020 1.00 54.12 104 ASP A N 1
ATOM 822 C CA . ASP A 1 104 ? -36.872 -4.460 51.178 1.00 54.12 104 ASP A CA 1
ATOM 823 C C . ASP A 1 104 ? -36.521 -5.520 52.238 1.00 54.12 104 ASP A C 1
ATOM 825 O O . ASP A 1 104 ? -37.432 -5.934 52.992 1.00 54.12 104 ASP A O 1
#

Foldseek 3Di:
DDDDDDPPPDDDVPNDLDDDDDQWDQDPVPRDIDGCDPVNVVVVVVLSVPVVSVVVVVVVVVVVVVVVVVVVVVVVVVVVVVVVVVVVVVVVVVVVVVVVVVVD

Mean predicted aligned error: 15.6 Å

Secondary structure (DSSP, 8-state):
------------TT----PPPPSEEE-TTT--EEE--HHHHHHHHHHHTSHHHHHHHHHHHHHHHHHHHHHHHHHHHHHHHHHHHHHHHHHHHHHHHHHHHT--

Solvent-accessible surface area (backbone atoms only — not comparable to full-atom values): 6394 Å² total; per-residue (Å²): 138,81,82,82,73,80,82,72,76,76,73,56,98,80,74,69,89,76,77,86,78,64,68,54,46,69,40,86,87,81,67,46,79,42,73,60,47,72,68,57,53,50,54,48,53,58,38,62,73,35,64,71,50,48,52,52,52,52,51,53,51,52,54,53,51,50,52,53,48,50,54,51,52,53,55,49,51,56,50,53,52,55,48,52,56,51,51,56,53,50,54,52,52,54,50,52,53,57,55,54,64,72,76,113

pLDDT: mean 74.37, std 13.82, range [39.53, 92.81]

Organism: NCBI:txid170367

Sequence (104 aa):
MGATTRNRNKKDIGDATSITIPREYQDWITGEKIEVRNELLLMINEALGKRGFVHLVMTGISMVEENQRDIRNHNIGHKVEQVSISVAKIETLVRGLYEAKKTD

Radius of gyration: 29.1 Å; Cα contacts (8 Å, |Δi|>4): 25; chains: 1; bounding box: 81×40×74 Å